Protein AF-A0A973RYS9-F1 (afdb_monomer)

Structure (mmCIF, N/CA/C/O backbone):
data_AF-A0A973RYS9-F1
#
_entry.id   AF-A0A973RYS9-F1
#
loop_
_atom_site.group_PDB
_atom_site.id
_atom_site.type_symbol
_atom_site.label_atom_id
_atom_site.label_alt_id
_atom_site.label_comp_id
_atom_site.label_asym_id
_atom_site.label_entity_id
_atom_site.label_seq_id
_atom_site.pdbx_PDB_ins_code
_atom_site.Cartn_x
_atom_site.Cartn_y
_atom_site.Cartn_z
_atom_site.occupancy
_atom_site.B_iso_or_equiv
_atom_site.auth_seq_id
_atom_site.auth_comp_id
_atom_site.auth_asym_id
_atom_site.auth_atom_id
_atom_sit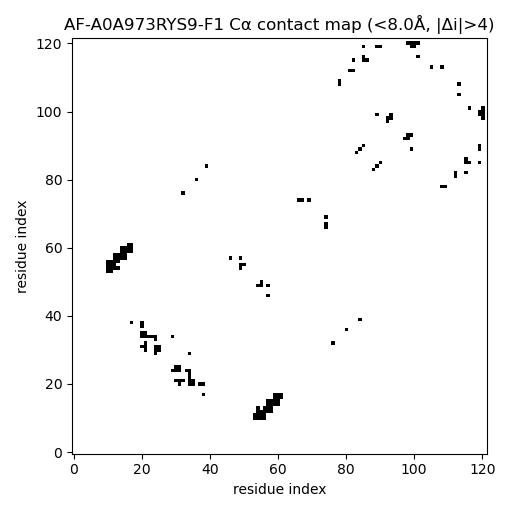e.pdbx_PDB_model_num
ATOM 1 N N . MET A 1 1 ? -30.588 -22.121 27.761 1.00 39.81 1 MET A N 1
ATOM 2 C CA . MET A 1 1 ? -29.181 -21.751 28.019 1.00 39.81 1 MET A CA 1
ATOM 3 C C . MET A 1 1 ? -28.751 -20.810 26.900 1.00 39.81 1 MET A C 1
ATOM 5 O O . MET A 1 1 ? -28.318 -21.261 25.851 1.00 39.81 1 MET A O 1
ATOM 9 N N . GLN A 1 2 ? -29.041 -19.515 27.054 1.00 42.78 2 GLN A N 1
ATOM 10 C CA . GLN A 1 2 ? -28.666 -18.488 26.079 1.00 42.78 2 GLN A CA 1
ATOM 11 C C . GLN A 1 2 ? -27.164 -18.243 26.230 1.00 42.78 2 GLN A C 1
ATOM 13 O O . GLN A 1 2 ? -26.706 -17.888 27.317 1.00 42.78 2 GLN A O 1
ATOM 18 N N . SER A 1 3 ? -26.387 -18.489 25.176 1.00 44.31 3 SER A N 1
ATOM 19 C CA . SER A 1 3 ? -24.978 -18.112 25.156 1.00 44.31 3 SER A CA 1
ATOM 20 C C . SER A 1 3 ? -24.901 -16.589 25.100 1.00 44.31 3 SER A C 1
ATOM 22 O O . SER A 1 3 ? -25.054 -15.987 24.037 1.00 44.31 3 SER A O 1
ATOM 24 N N . ASN A 1 4 ? -24.678 -15.970 26.257 1.00 44.69 4 ASN A N 1
ATOM 25 C CA . ASN A 1 4 ? -24.207 -14.598 26.357 1.00 44.69 4 ASN A CA 1
ATOM 26 C C . ASN A 1 4 ? -22.805 -14.531 25.739 1.00 44.69 4 ASN A C 1
ATOM 28 O O . ASN A 1 4 ? -21.800 -14.641 26.439 1.00 44.69 4 ASN A O 1
ATOM 32 N N . LEU A 1 5 ? -22.741 -14.370 24.416 1.00 53.84 5 LEU A N 1
ATOM 33 C CA . LEU A 1 5 ? -21.584 -13.787 23.749 1.00 53.84 5 LEU A CA 1
ATOM 34 C C . LEU A 1 5 ? -21.545 -12.331 24.196 1.00 53.84 5 LEU A C 1
ATOM 36 O O . LEU A 1 5 ? -22.173 -11.448 23.616 1.00 53.84 5 LEU A O 1
ATOM 40 N N . THR A 1 6 ? -20.879 -12.118 25.323 1.00 50.00 6 THR A N 1
ATOM 41 C CA . THR A 1 6 ? -20.486 -10.810 25.807 1.00 50.00 6 THR A CA 1
ATOM 42 C C . THR A 1 6 ? -19.925 -10.008 24.641 1.00 50.00 6 THR A C 1
ATOM 44 O O . THR A 1 6 ? -18.967 -10.411 23.988 1.00 50.00 6 THR A O 1
ATOM 47 N N . SER A 1 7 ? -20.577 -8.875 24.390 1.00 50.03 7 SER A N 1
ATOM 48 C CA . SER A 1 7 ? -20.127 -7.748 23.582 1.00 50.03 7 SER A CA 1
ATOM 49 C C . SER A 1 7 ? -18.633 -7.479 23.809 1.00 50.03 7 SER A C 1
ATOM 51 O O . SER A 1 7 ? -18.245 -6.663 24.649 1.00 50.03 7 SER A O 1
ATOM 53 N N . ARG A 1 8 ? -17.770 -8.138 23.039 1.00 55.12 8 ARG A N 1
ATOM 54 C CA . ARG A 1 8 ? -16.484 -7.560 22.699 1.00 55.12 8 ARG A CA 1
ATOM 55 C C . ARG A 1 8 ? -16.759 -6.591 21.568 1.00 55.12 8 ARG A C 1
ATOM 57 O O . ARG A 1 8 ? -17.287 -6.965 20.527 1.00 55.12 8 ARG A O 1
ATOM 64 N N . ASN A 1 9 ? -16.400 -5.339 21.798 1.00 61.72 9 ASN A N 1
ATOM 65 C CA . ASN A 1 9 ? -16.277 -4.292 20.794 1.00 61.72 9 ASN A CA 1
ATOM 66 C C . ASN A 1 9 ? -15.135 -4.641 19.807 1.00 61.72 9 ASN A C 1
ATOM 68 O O . ASN A 1 9 ? -14.169 -3.896 19.656 1.00 61.72 9 ASN A O 1
ATOM 72 N N . GLU A 1 10 ? -15.169 -5.841 19.227 1.00 68.31 10 GLU A N 1
ATOM 73 C CA . GLU A 1 10 ? -14.156 -6.367 18.324 1.00 68.31 10 GLU A CA 1
ATOM 74 C C . GLU A 1 10 ? -14.496 -5.884 16.923 1.00 68.31 10 GLU A C 1
ATOM 76 O O . GLU A 1 10 ? -15.357 -6.419 16.226 1.00 68.31 10 GLU A O 1
ATOM 81 N N . LYS A 1 11 ? -13.826 -4.803 16.526 1.00 86.56 11 LYS A N 1
ATOM 82 C CA . LYS A 1 11 ? -13.860 -4.346 15.143 1.00 86.56 11 LYS A CA 1
ATOM 83 C C . LYS A 1 11 ? -13.335 -5.458 14.232 1.00 86.56 11 LYS A C 1
ATOM 85 O O . LYS A 1 11 ? -12.343 -6.111 14.554 1.00 86.56 11 LYS A O 1
ATOM 90 N N . LEU A 1 12 ? -13.964 -5.630 13.074 1.00 94.94 12 LEU A N 1
ATOM 91 C CA . LEU A 1 12 ? -13.595 -6.667 12.115 1.00 94.94 12 LEU A CA 1
ATOM 92 C C . LEU A 1 12 ? -12.202 -6.413 11.524 1.00 94.94 12 LEU A C 1
ATOM 94 O O . LEU A 1 12 ? -11.806 -5.265 11.285 1.00 94.94 12 LEU A O 1
ATOM 98 N N . HIS A 1 13 ? -11.494 -7.502 11.222 1.00 95.38 13 HIS A N 1
ATOM 99 C CA . HIS A 1 13 ? -10.276 -7.494 10.415 1.00 95.38 13 HIS A CA 1
ATOM 100 C C . HIS A 1 13 ? -10.557 -8.169 9.074 1.00 95.38 13 HIS A C 1
ATOM 102 O O . HIS A 1 13 ? -10.920 -9.341 9.027 1.00 95.38 13 HIS A O 1
ATOM 108 N N . VAL A 1 14 ? -10.390 -7.425 7.982 1.00 96.38 14 VAL A N 1
ATOM 109 C CA . VAL A 1 14 ? -10.609 -7.913 6.616 1.00 96.38 14 VAL A CA 1
ATOM 110 C C . VAL A 1 14 ? -9.300 -7.909 5.829 1.00 96.38 14 VAL A C 1
ATOM 112 O O . VAL A 1 14 ? -8.596 -6.901 5.779 1.00 96.38 14 VAL A O 1
ATOM 115 N N . GLY A 1 15 ? -8.987 -9.033 5.183 1.00 95.56 15 GLY A N 1
ATOM 116 C CA . GLY A 1 15 ? -7.911 -9.147 4.199 1.00 95.56 15 GLY A CA 1
ATOM 117 C C . GLY A 1 15 ? -8.458 -9.116 2.771 1.00 95.56 15 GLY A C 1
ATOM 118 O O . GLY A 1 15 ? -9.420 -9.818 2.470 1.00 95.56 15 GLY A O 1
ATOM 119 N N . ILE A 1 16 ? -7.848 -8.330 1.882 1.00 93.56 16 ILE A N 1
ATOM 120 C CA . ILE A 1 16 ? -8.243 -8.211 0.472 1.00 93.56 16 ILE A CA 1
ATOM 121 C C . ILE A 1 16 ? -7.052 -8.516 -0.431 1.00 93.56 16 ILE A C 1
ATOM 123 O O . ILE A 1 16 ? -5.999 -7.884 -0.337 1.00 93.56 16 ILE A O 1
ATOM 127 N N . ILE A 1 17 ? -7.254 -9.436 -1.372 1.0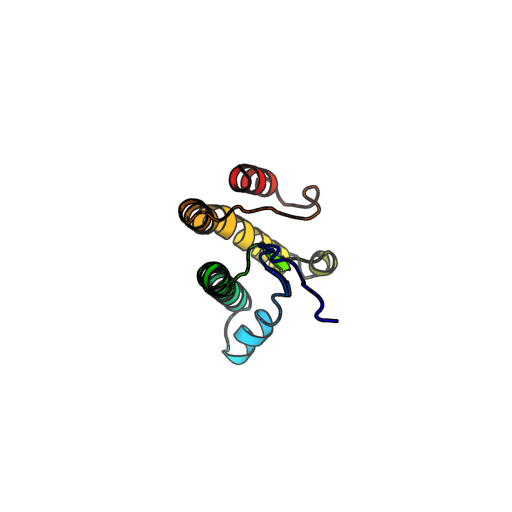0 90.88 17 ILE A N 1
ATOM 128 C CA . ILE A 1 17 ? -6.340 -9.655 -2.493 1.00 90.88 17 ILE A CA 1
ATOM 129 C C . ILE A 1 17 ? -6.771 -8.752 -3.647 1.00 90.88 17 ILE A C 1
ATOM 131 O O . ILE A 1 17 ? -7.846 -8.926 -4.218 1.00 90.88 17 ILE A O 1
ATOM 135 N N . MET A 1 18 ? -5.930 -7.779 -3.991 1.00 87.19 18 MET A N 1
ATOM 136 C CA . MET A 1 18 ? -6.244 -6.758 -4.996 1.00 87.19 18 MET A CA 1
ATOM 137 C C . MET A 1 18 ? -5.914 -7.241 -6.414 1.00 87.19 18 MET A C 1
ATOM 139 O O . MET A 1 18 ? -5.029 -6.709 -7.087 1.00 87.19 18 MET A O 1
ATOM 143 N N . ASP A 1 19 ? -6.602 -8.288 -6.862 1.00 87.94 19 ASP A N 1
ATOM 144 C CA . ASP A 1 19 ? -6.408 -8.857 -8.196 1.00 87.94 19 ASP A CA 1
ATOM 145 C C . ASP A 1 19 ? -7.322 -8.205 -9.251 1.00 87.94 19 ASP A C 1
ATOM 147 O O . ASP A 1 19 ? -8.354 -7.605 -8.962 1.00 87.94 19 ASP A O 1
ATOM 151 N N . GLY A 1 20 ? -6.948 -8.343 -10.521 1.00 90.00 20 GLY A N 1
ATOM 152 C CA . GLY A 1 20 ? -7.784 -7.977 -11.658 1.00 90.00 20 GLY A CA 1
ATOM 153 C C . GLY A 1 20 ? -7.462 -6.631 -12.296 1.00 90.00 20 GLY A C 1
ATOM 154 O O . GLY A 1 20 ? -7.963 -6.384 -13.389 1.00 90.00 20 GLY A O 1
ATOM 155 N N . ASN A 1 21 ? -6.575 -5.817 -11.717 1.00 90.19 21 ASN A N 1
ATOM 156 C CA . ASN A 1 21 ? -6.175 -4.506 -12.257 1.00 90.19 21 ASN A CA 1
ATOM 157 C C . ASN A 1 21 ? -5.715 -4.583 -13.726 1.00 90.19 21 ASN A C 1
ATOM 159 O O . ASN A 1 21 ? -6.218 -3.863 -14.589 1.00 90.19 21 ASN A O 1
ATOM 163 N N . GLY A 1 22 ? -4.830 -5.534 -14.048 1.00 88.88 22 GLY A N 1
ATOM 164 C CA . GLY A 1 22 ? -4.374 -5.752 -15.425 1.00 88.88 22 GLY A CA 1
ATOM 165 C C . GLY A 1 22 ? -5.506 -6.177 -16.370 1.00 88.88 22 GLY A C 1
ATOM 166 O O . GLY A 1 22 ? -5.650 -5.607 -17.446 1.00 88.88 22 GLY A O 1
ATOM 167 N N . ARG A 1 23 ? -6.362 -7.125 -15.951 1.00 93.25 23 ARG A N 1
ATOM 168 C CA . ARG A 1 23 ? -7.519 -7.587 -16.750 1.00 93.25 23 ARG A CA 1
ATOM 169 C C . ARG A 1 23 ? -8.565 -6.485 -16.938 1.00 93.25 23 ARG A C 1
ATOM 171 O O . ARG A 1 23 ? -9.232 -6.427 -17.969 1.00 93.25 23 ARG A O 1
ATOM 178 N N . TRP A 1 24 ? -8.746 -5.623 -15.940 1.00 95.31 24 TRP A N 1
ATOM 179 C CA . TRP A 1 24 ? -9.631 -4.465 -16.006 1.00 95.31 24 TRP A CA 1
ATOM 180 C C . TRP A 1 24 ? -9.162 -3.464 -17.065 1.00 95.31 24 TRP A C 1
ATOM 182 O O . TRP A 1 24 ? -9.996 -3.012 -17.852 1.00 95.31 24 TRP A O 1
ATOM 192 N N . ALA A 1 25 ? -7.854 -3.195 -17.127 1.00 94.56 25 ALA A N 1
ATOM 193 C CA . ALA A 1 25 ? -7.259 -2.306 -18.119 1.00 94.56 25 ALA A CA 1
ATOM 194 C C . ALA A 1 25 ? -7.324 -2.893 -19.535 1.00 94.56 25 ALA A C 1
ATOM 196 O O . ALA A 1 25 ? -7.811 -2.229 -20.448 1.00 94.56 25 ALA A O 1
ATOM 197 N N . THR A 1 26 ? -6.933 -4.162 -19.712 1.00 93.69 26 THR A N 1
ATOM 198 C CA . THR A 1 26 ? -6.948 -4.831 -21.025 1.00 93.69 26 THR A CA 1
ATOM 199 C C . THR A 1 26 ? -8.343 -4.846 -21.650 1.00 93.69 26 THR A C 1
ATOM 201 O O . THR A 1 26 ? -8.482 -4.529 -22.825 1.00 93.69 26 THR A O 1
ATOM 204 N N . ARG A 1 27 ? -9.396 -5.120 -20.864 1.00 96.69 27 ARG A N 1
ATOM 205 C CA . ARG A 1 27 ? -10.793 -5.090 -21.346 1.00 96.69 27 ARG A CA 1
ATOM 206 C C . ARG A 1 27 ? -11.268 -3.710 -21.813 1.00 96.69 27 ARG A C 1
ATOM 208 O O . ARG A 1 27 ? -12.323 -3.617 -22.424 1.00 96.69 27 ARG A O 1
ATOM 215 N N . ARG A 1 28 ? -10.521 -2.651 -21.500 1.00 97.06 28 ARG A N 1
ATOM 216 C CA . ARG A 1 28 ? -10.811 -1.258 -21.869 1.00 97.06 28 ARG A CA 1
ATOM 217 C C . ARG A 1 28 ? -9.816 -0.698 -22.889 1.00 97.06 28 ARG A C 1
ATOM 219 O O . ARG A 1 28 ? -9.842 0.497 -23.145 1.00 97.06 28 ARG A O 1
ATOM 226 N N . GLY A 1 29 ? -8.912 -1.525 -23.423 1.00 95.88 29 GLY A N 1
ATOM 227 C CA . GLY A 1 29 ? -7.838 -1.061 -24.306 1.00 95.88 29 GLY A CA 1
ATOM 228 C C . GLY A 1 29 ? -6.822 -0.140 -23.615 1.00 95.88 29 GLY A C 1
ATOM 229 O O . GLY A 1 29 ? -6.129 0.617 -24.285 1.00 95.88 29 GLY A O 1
ATOM 230 N N . LEU A 1 30 ? -6.739 -0.176 -22.280 1.00 94.31 30 LEU A N 1
ATOM 231 C CA . LEU A 1 30 ? -5.851 0.676 -21.487 1.00 94.31 30 LEU A CA 1
ATOM 232 C C . LEU A 1 30 ? -4.548 -0.044 -21.122 1.00 94.31 30 LEU A C 1
ATOM 234 O O . LEU A 1 30 ? -4.484 -1.274 -21.043 1.00 94.31 30 LEU A O 1
ATOM 238 N N . SER A 1 31 ? -3.509 0.738 -20.818 1.00 88.56 31 SER A N 1
ATOM 239 C CA . SER A 1 31 ? -2.250 0.207 -20.289 1.00 88.56 31 SER A CA 1
ATOM 240 C C . SER A 1 31 ? -2.443 -0.413 -18.898 1.00 88.56 31 SER A C 1
ATOM 242 O O . SER A 1 31 ? -3.285 0.021 -18.110 1.00 88.56 31 SER A O 1
ATOM 244 N N . ARG A 1 32 ? -1.621 -1.411 -18.542 1.00 85.31 32 ARG A N 1
ATOM 245 C CA . ARG A 1 32 ? -1.681 -2.042 -17.206 1.00 85.31 32 ARG A CA 1
ATOM 246 C C . ARG A 1 32 ? -1.474 -1.033 -16.073 1.00 85.31 32 ARG A C 1
ATOM 248 O O . ARG A 1 32 ? -2.095 -1.182 -15.027 1.00 85.31 32 ARG A O 1
ATOM 255 N N . VAL A 1 33 ? -0.670 0.011 -16.302 1.00 82.38 33 VAL A N 1
ATOM 256 C CA . VAL A 1 33 ? -0.439 1.114 -15.350 1.00 82.38 33 VAL A CA 1
ATOM 257 C C . VAL A 1 33 ? -1.751 1.812 -14.982 1.00 82.38 33 VAL A C 1
ATOM 259 O O . VAL A 1 33 ? -2.044 1.939 -13.798 1.00 82.38 33 VAL A O 1
ATOM 262 N N . ARG A 1 34 ? -2.600 2.142 -15.968 1.00 88.00 34 ARG A N 1
ATOM 263 C CA . ARG A 1 34 ? -3.947 2.700 -15.726 1.00 88.00 34 ARG A CA 1
ATOM 264 C C . ARG A 1 34 ? -4.825 1.762 -14.896 1.00 88.00 34 ARG A C 1
ATOM 266 O O . ARG A 1 34 ? -5.639 2.209 -14.097 1.00 88.00 34 ARG A O 1
ATOM 273 N N . GLY A 1 35 ? -4.652 0.452 -15.063 1.00 90.62 35 GLY A N 1
ATOM 274 C CA . GLY A 1 35 ? -5.317 -0.542 -14.222 1.00 90.62 35 GLY A CA 1
ATOM 275 C C . GLY A 1 35 ? -4.863 -0.493 -12.766 1.00 90.62 35 GLY A C 1
ATOM 276 O O . GLY A 1 35 ? -5.685 -0.628 -11.866 1.00 90.62 35 GLY A O 1
ATOM 277 N N . HIS A 1 36 ? -3.569 -0.290 -12.517 1.00 84.19 36 HIS A N 1
ATOM 278 C CA . HIS A 1 36 ? -3.047 -0.171 -11.157 1.00 84.19 36 HIS A CA 1
ATOM 279 C C . HIS A 1 36 ? -3.502 1.115 -10.460 1.00 84.19 36 HIS A C 1
ATOM 281 O O . HIS A 1 36 ? -3.851 1.0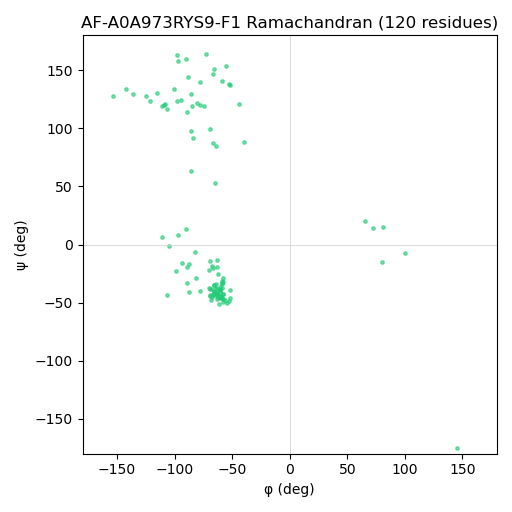65 -9.286 1.00 84.19 36 HIS A O 1
ATOM 287 N N . GLU A 1 37 ? -3.577 2.233 -11.177 1.00 85.31 37 GLU A N 1
ATOM 288 C CA . GLU A 1 37 ? -4.135 3.485 -10.647 1.00 85.31 37 GLU A CA 1
ATOM 289 C C . GLU A 1 37 ? -5.632 3.370 -10.343 1.00 85.31 37 GLU A C 1
ATOM 291 O O . GLU A 1 37 ? -6.075 3.801 -9.285 1.00 85.31 37 GLU A O 1
ATOM 296 N N . ALA A 1 38 ? -6.414 2.702 -11.202 1.00 90.00 38 ALA A N 1
ATOM 297 C CA . ALA A 1 38 ? -7.805 2.374 -10.878 1.00 90.00 38 ALA A CA 1
ATOM 298 C C . ALA A 1 38 ? -7.908 1.510 -9.605 1.00 90.00 38 ALA A C 1
ATOM 300 O O . ALA A 1 38 ? -8.866 1.629 -8.839 1.00 90.00 38 ALA A O 1
ATOM 301 N N . GLY A 1 39 ? -6.901 0.666 -9.357 1.00 88.81 39 GLY A N 1
ATOM 302 C CA . GLY A 1 39 ? -6.730 -0.056 -8.099 1.00 88.81 39 GLY A CA 1
ATOM 303 C C . GLY A 1 39 ? -6.510 0.875 -6.903 1.00 88.81 39 GLY A C 1
ATOM 304 O O . GLY A 1 39 ? -7.139 0.671 -5.870 1.00 88.81 39 GLY A O 1
ATOM 305 N N . VAL A 1 40 ? -5.692 1.923 -7.041 1.00 85.06 40 VAL A N 1
ATOM 306 C CA . VAL A 1 40 ? -5.478 2.939 -5.990 1.00 85.06 40 VAL A CA 1
ATOM 307 C C . VAL A 1 40 ? -6.788 3.645 -5.626 1.00 85.06 40 VAL A C 1
ATOM 309 O O . VAL A 1 40 ? -7.136 3.726 -4.448 1.00 85.06 40 VAL A O 1
ATOM 312 N N . GLU A 1 41 ? -7.582 4.047 -6.619 1.00 87.56 41 GLU A N 1
ATOM 313 C CA . GLU A 1 41 ? -8.903 4.649 -6.382 1.00 87.56 41 GLU A CA 1
ATOM 314 C C . GLU A 1 41 ? -9.890 3.678 -5.714 1.00 87.56 41 GLU A C 1
ATOM 316 O O . GLU A 1 41 ? -10.742 4.062 -4.908 1.00 87.56 41 GLU A O 1
ATOM 321 N N . ALA A 1 42 ? -9.796 2.382 -6.024 1.00 90.56 42 ALA A N 1
ATOM 322 C CA . ALA A 1 42 ? -10.586 1.364 -5.339 1.00 90.56 42 ALA A CA 1
ATOM 323 C C . ALA A 1 42 ? -10.185 1.229 -3.863 1.00 90.56 42 ALA A C 1
ATOM 325 O O . ALA A 1 42 ? -11.068 1.165 -3.008 1.00 90.56 42 ALA A O 1
ATOM 326 N N . ILE A 1 43 ? -8.884 1.246 -3.557 1.00 88.25 43 ILE A N 1
ATOM 327 C CA . ILE A 1 43 ? -8.372 1.218 -2.180 1.00 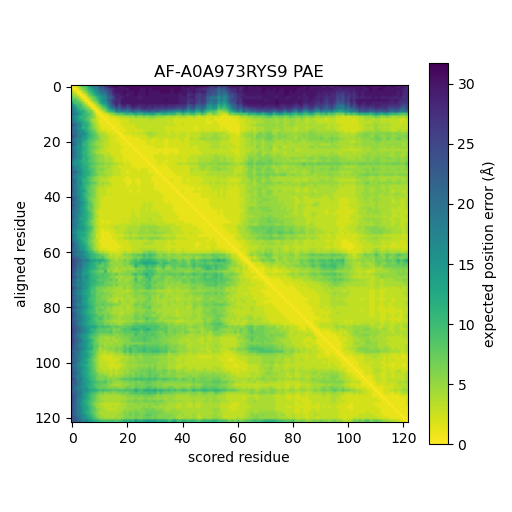88.25 43 ILE A CA 1
ATOM 328 C C . ILE A 1 43 ? -8.927 2.391 -1.383 1.00 88.25 43 ILE A C 1
ATOM 330 O O . ILE A 1 43 ? -9.462 2.181 -0.296 1.00 88.25 43 ILE A O 1
ATOM 334 N N . ARG A 1 44 ? -8.846 3.608 -1.932 1.00 87.06 44 ARG A N 1
ATOM 335 C CA . ARG A 1 44 ? -9.333 4.819 -1.266 1.00 87.06 44 ARG A CA 1
ATOM 336 C C . ARG A 1 44 ? -10.795 4.682 -0.840 1.00 87.06 44 ARG A C 1
ATOM 338 O O . ARG A 1 44 ? -11.108 4.846 0.336 1.00 87.06 44 ARG A O 1
ATOM 345 N N . ARG A 1 45 ? -11.665 4.262 -1.763 1.00 91.06 45 ARG A N 1
ATOM 346 C CA . ARG A 1 45 ? -13.093 4.036 -1.477 1.00 91.06 45 ARG A CA 1
ATOM 347 C C . ARG A 1 45 ? -13.325 2.971 -0.404 1.00 91.06 45 ARG A C 1
ATOM 349 O O . ARG A 1 45 ? -14.218 3.128 0.424 1.00 91.06 45 ARG A O 1
ATOM 356 N N . ILE A 1 46 ? -12.544 1.888 -0.410 1.00 92.06 46 ILE A N 1
ATOM 357 C CA . ILE A 1 46 ? -12.667 0.820 0.594 1.00 92.06 46 ILE A CA 1
ATOM 358 C C . ILE A 1 46 ? -12.244 1.332 1.974 1.00 92.06 46 ILE A C 1
ATOM 360 O O . ILE A 1 46 ? -12.954 1.093 2.948 1.00 92.06 46 ILE A O 1
ATOM 364 N N . VAL A 1 47 ? -11.122 2.051 2.065 1.00 90.00 47 VAL A N 1
ATOM 365 C CA . VAL A 1 47 ? -10.619 2.610 3.329 1.00 90.00 47 VAL A CA 1
ATOM 366 C C . VAL A 1 47 ? -11.606 3.625 3.912 1.00 90.00 47 VAL A C 1
ATOM 368 O O . VAL A 1 47 ? -11.893 3.571 5.104 1.00 90.00 47 VAL A O 1
ATOM 371 N N . GLU A 1 48 ? -12.189 4.491 3.080 1.00 90.06 48 GLU A N 1
ATOM 372 C CA . GLU A 1 48 ? -13.211 5.459 3.504 1.00 90.06 48 G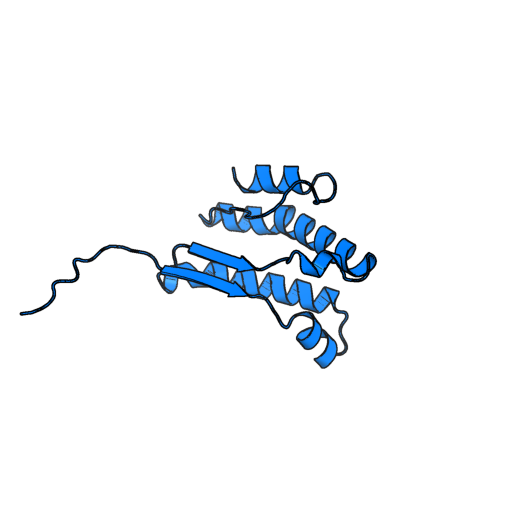LU A CA 1
ATOM 373 C C . GLU A 1 48 ? -14.516 4.781 3.972 1.00 90.06 48 GLU A C 1
ATOM 375 O O . GLU A 1 48 ? -15.175 5.256 4.900 1.00 90.06 48 GLU A O 1
ATOM 380 N N . ALA A 1 49 ? -14.903 3.657 3.358 1.00 92.75 49 ALA A N 1
ATOM 381 C CA . ALA A 1 49 ? -16.123 2.929 3.709 1.00 92.75 49 ALA A CA 1
ATOM 382 C C . ALA A 1 49 ? -15.965 2.004 4.930 1.00 92.75 49 ALA A C 1
ATOM 384 O O . ALA A 1 49 ? -16.943 1.767 5.643 1.00 92.75 49 ALA A O 1
ATOM 385 N N . ALA A 1 50 ? -14.758 1.487 5.180 1.00 93.06 50 ALA A N 1
ATOM 386 C CA . ALA A 1 50 ? -14.476 0.454 6.178 1.00 93.06 50 ALA A CA 1
ATOM 387 C C . ALA A 1 50 ? -15.011 0.763 7.597 1.00 93.06 50 ALA A C 1
ATOM 389 O O . ALA A 1 50 ? -15.684 -0.107 8.163 1.00 93.06 50 ALA A O 1
ATOM 390 N N . PRO A 1 51 ? -14.840 1.976 8.165 1.00 90.56 51 PRO A N 1
ATOM 391 C CA . PRO A 1 51 ? -15.329 2.276 9.513 1.00 90.56 51 PRO A CA 1
ATOM 392 C C . PRO A 1 51 ? -16.847 2.128 9.654 1.00 90.56 51 PRO A C 1
ATOM 394 O O . PRO A 1 51 ? -17.326 1.612 10.662 1.00 90.56 51 PRO A O 1
ATOM 397 N N . LYS A 1 52 ? -17.610 2.522 8.621 1.00 91.50 52 LYS A N 1
ATOM 398 C CA . LYS A 1 52 ? -19.081 2.413 8.603 1.00 91.50 52 LYS A CA 1
ATOM 399 C C . LYS A 1 52 ? -19.564 0.961 8.573 1.00 91.50 52 LYS A C 1
ATOM 401 O O . LYS A 1 52 ? -20.713 0.704 8.902 1.00 91.50 52 LYS A O 1
ATOM 406 N N . GLN A 1 53 ? -18.691 0.030 8.189 1.00 93.31 53 GLN A N 1
ATOM 407 C CA . GLN A 1 53 ? -18.957 -1.410 8.152 1.00 93.31 53 GLN A CA 1
ATOM 408 C C . GLN A 1 53 ? -18.443 -2.137 9.408 1.00 93.31 53 GLN A C 1
ATOM 410 O O . GLN A 1 53 ? -18.408 -3.364 9.437 1.00 93.31 53 GLN A O 1
ATOM 415 N N . GLY A 1 54 ? -17.989 -1.406 10.434 1.00 92.88 54 GLY A N 1
ATOM 416 C CA . GLY A 1 54 ? -17.415 -2.003 11.644 1.00 92.88 54 GLY A CA 1
ATOM 417 C C . GLY A 1 54 ? -16.023 -2.614 11.440 1.00 92.88 54 GLY A C 1
ATOM 418 O O . GLY A 1 54 ? -15.548 -3.356 12.300 1.00 92.88 54 GLY A O 1
ATOM 419 N N . ILE A 1 55 ? -15.351 -2.310 10.324 1.00 94.50 55 ILE A N 1
ATOM 420 C CA . ILE A 1 55 ? -14.000 -2.797 10.029 1.00 94.50 55 ILE A CA 1
ATOM 421 C C . ILE A 1 55 ? -12.988 -1.870 10.702 1.00 94.50 55 ILE A C 1
ATOM 423 O O . ILE A 1 55 ? -12.930 -0.673 10.423 1.00 94.50 55 ILE A O 1
ATOM 427 N N . GLY A 1 56 ? -12.185 -2.432 11.604 1.00 93.62 56 GLY A N 1
ATOM 428 C CA . GLY A 1 56 ? -11.129 -1.716 12.323 1.00 93.62 56 GLY A CA 1
ATOM 429 C C . GLY A 1 56 ? -9.746 -1.924 11.728 1.00 93.62 56 GLY A C 1
ATOM 430 O O . GLY A 1 56 ? -8.880 -1.073 11.912 1.00 93.62 56 GLY A O 1
ATOM 431 N N . THR A 1 57 ? -9.559 -3.024 10.997 1.00 95.06 57 THR A N 1
ATOM 432 C CA . THR A 1 57 ? -8.290 -3.366 10.356 1.00 95.06 57 THR A CA 1
ATOM 433 C C . THR A 1 57 ? -8.542 -3.850 8.936 1.00 95.06 57 THR A C 1
ATOM 435 O O . THR A 1 57 ? -9.339 -4.761 8.707 1.00 95.06 57 THR A O 1
ATOM 438 N N . LEU A 1 58 ? -7.820 -3.269 7.981 1.00 94.44 58 LEU A N 1
ATOM 439 C CA . LEU A 1 58 ? -7.836 -3.673 6.582 1.00 94.44 58 LEU A CA 1
ATOM 440 C C . LEU A 1 58 ? -6.421 -4.070 6.158 1.00 94.44 58 LEU A C 1
ATOM 442 O O . LEU A 1 58 ? -5.492 -3.273 6.266 1.00 94.44 58 LEU A O 1
ATOM 446 N N . THR A 1 59 ? -6.249 -5.290 5.657 1.00 94.62 59 THR A N 1
ATOM 447 C CA . THR A 1 59 ? -4.982 -5.753 5.080 1.00 94.62 59 THR A CA 1
ATOM 448 C C . THR A 1 59 ? -5.134 -5.890 3.577 1.00 94.62 59 THR A C 1
ATOM 450 O O . THR A 1 59 ? -5.952 -6.667 3.095 1.00 94.62 59 THR A O 1
ATOM 453 N N . LEU A 1 60 ? -4.329 -5.145 2.828 1.00 90.50 60 LEU A N 1
ATOM 454 C CA . LEU A 1 60 ? -4.376 -5.114 1.372 1.00 90.50 60 LEU A CA 1
ATOM 455 C C . LEU A 1 60 ? -3.152 -5.819 0.797 1.00 90.50 60 LEU A C 1
ATOM 457 O O . LEU A 1 60 ? -2.016 -5.415 1.046 1.00 90.50 60 LEU A O 1
ATOM 461 N N . TYR A 1 61 ? -3.372 -6.865 0.0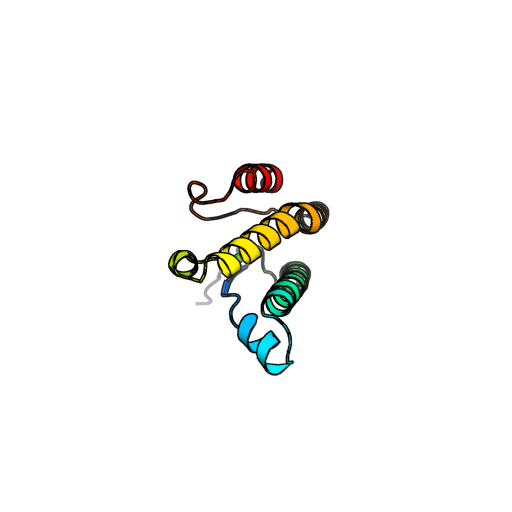05 1.00 87.88 61 TYR A N 1
ATOM 462 C CA . TYR A 1 61 ? -2.283 -7.602 -0.622 1.00 87.88 61 TYR A CA 1
ATOM 463 C C . TYR A 1 61 ? -1.849 -6.915 -1.918 1.00 87.88 61 TYR A C 1
ATOM 465 O O . TYR A 1 61 ? -2.427 -7.134 -2.983 1.00 87.88 61 TYR A O 1
ATOM 473 N N . ALA A 1 62 ? -0.857 -6.030 -1.797 1.00 79.44 62 ALA A N 1
ATOM 474 C CA . ALA A 1 62 ? -0.408 -5.159 -2.883 1.00 79.44 62 ALA A CA 1
ATOM 475 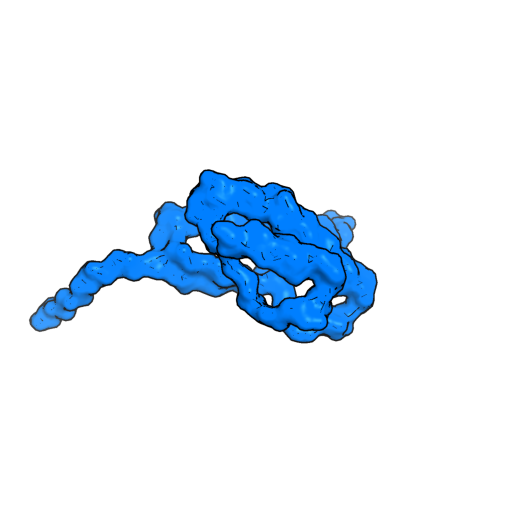C C . ALA A 1 62 ? 0.701 -5.761 -3.761 1.00 79.44 62 ALA A C 1
ATOM 477 O O . ALA A 1 62 ? 0.754 -5.475 -4.956 1.00 79.44 62 ALA A O 1
ATOM 478 N N . PHE A 1 63 ? 1.589 -6.580 -3.189 1.00 81.94 63 PHE A N 1
ATOM 479 C CA . PHE A 1 63 ? 2.731 -7.146 -3.909 1.00 81.94 63 PHE A CA 1
ATOM 480 C C . PHE A 1 63 ? 3.169 -8.478 -3.287 1.00 81.94 63 PHE A C 1
ATOM 482 O O . PHE A 1 63 ? 3.419 -8.556 -2.084 1.00 81.94 63 PHE A O 1
ATOM 489 N N . SER A 1 64 ? 3.278 -9.528 -4.104 1.00 80.06 64 SER A N 1
ATOM 490 C CA . SER A 1 64 ? 3.719 -10.861 -3.676 1.00 80.06 64 SER A CA 1
ATOM 491 C C . SER A 1 64 ? 5.199 -11.119 -3.959 1.00 80.06 64 SER A C 1
ATOM 493 O O . SER A 1 64 ? 5.818 -10.475 -4.806 1.00 80.06 64 SER A O 1
ATOM 495 N N . THR A 1 65 ? 5.772 -12.137 -3.313 1.00 79.81 65 THR A N 1
ATOM 496 C CA . THR A 1 65 ? 7.112 -12.644 -3.649 1.00 79.81 65 THR A CA 1
ATOM 497 C C . THR A 1 65 ? 7.209 -13.118 -5.101 1.00 79.81 65 THR A C 1
ATOM 499 O O . THR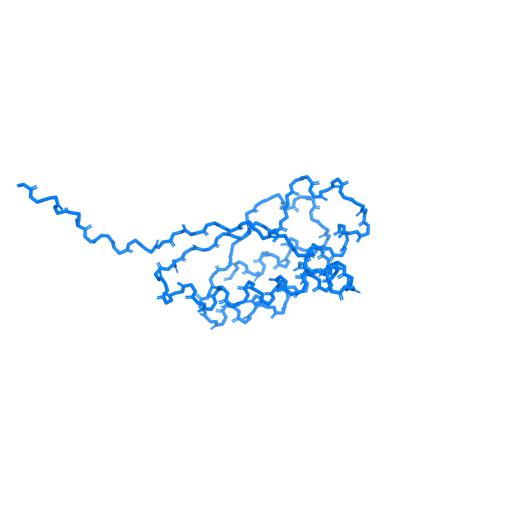 A 1 65 ? 8.238 -12.914 -5.738 1.00 79.81 65 THR A O 1
ATOM 502 N N . ASP A 1 66 ? 6.137 -13.679 -5.662 1.00 79.50 66 ASP A N 1
ATOM 503 C CA . ASP A 1 66 ? 6.086 -14.075 -7.073 1.00 79.50 66 ASP A CA 1
ATOM 504 C C . ASP A 1 66 ? 6.063 -12.889 -8.037 1.00 79.50 66 ASP A C 1
ATOM 506 O O . ASP A 1 66 ? 6.443 -13.031 -9.197 1.00 79.50 66 ASP A O 1
ATOM 510 N N . ASN A 1 67 ? 5.654 -11.695 -7.594 1.00 81.31 67 ASN A N 1
ATOM 511 C CA . ASN A 1 67 ? 5.661 -10.519 -8.465 1.00 81.31 67 ASN A CA 1
ATOM 512 C C . ASN A 1 67 ? 7.080 -10.093 -8.861 1.00 81.31 67 ASN A C 1
ATOM 514 O O . ASN A 1 67 ? 7.241 -9.493 -9.919 1.00 81.31 67 ASN A O 1
ATOM 518 N N . TRP A 1 68 ? 8.108 -10.501 -8.110 1.00 84.00 68 TRP A N 1
ATOM 519 C CA . TRP A 1 68 ? 9.509 -10.336 -8.513 1.00 84.00 68 TRP A CA 1
ATOM 520 C C . TRP A 1 68 ? 9.884 -11.114 -9.781 1.00 84.00 68 TRP A C 1
ATOM 522 O O . TRP A 1 68 ? 10.871 -10.776 -10.424 1.00 84.00 68 TRP A O 1
ATOM 532 N N . ARG A 1 69 ? 9.104 -12.136 -10.161 1.00 86.56 69 ARG A N 1
ATOM 533 C CA . ARG A 1 69 ? 9.321 -12.918 -11.390 1.00 86.56 69 ARG A CA 1
ATOM 534 C C . ARG A 1 69 ? 8.747 -12.239 -12.641 1.00 86.56 69 ARG A C 1
ATOM 536 O O . ARG A 1 69 ? 8.938 -12.743 -13.743 1.00 86.56 69 ARG A O 1
ATOM 543 N N . ARG A 1 70 ? 8.023 -11.121 -12.491 1.00 85.12 70 ARG A N 1
ATOM 544 C CA . ARG A 1 70 ? 7.472 -10.348 -13.616 1.00 85.12 70 ARG A CA 1
ATOM 545 C C . ARG A 1 70 ? 8.578 -9.586 -14.361 1.00 85.12 70 ARG A C 1
ATOM 547 O O . ARG A 1 70 ? 9.666 -9.397 -13.815 1.00 85.12 70 ARG A O 1
ATOM 554 N N . PRO A 1 71 ? 8.317 -9.101 -15.591 1.00 87.19 71 PRO A N 1
ATOM 555 C CA . PRO A 1 71 ? 9.275 -8.274 -16.318 1.00 87.19 71 PRO A CA 1
ATOM 556 C C . PRO A 1 71 ? 9.755 -7.076 -15.487 1.00 87.19 71 PRO A C 1
ATOM 558 O O . PRO A 1 71 ? 8.951 -6.403 -14.839 1.00 87.19 71 PRO A O 1
ATOM 561 N N . LYS A 1 72 ? 11.060 -6.772 -15.545 1.00 87.50 72 LYS A N 1
ATOM 562 C CA . LYS A 1 72 ? 11.691 -5.703 -14.742 1.00 87.50 72 LYS A CA 1
ATOM 563 C C . LYS A 1 72 ? 10.978 -4.354 -14.869 1.00 87.50 72 LYS A C 1
ATOM 565 O O . LYS A 1 72 ? 10.824 -3.657 -13.873 1.00 87.50 72 LYS A O 1
ATOM 570 N N . ALA A 1 73 ? 10.512 -4.010 -16.070 1.00 84.50 73 ALA A N 1
ATOM 571 C CA . ALA A 1 73 ? 9.770 -2.776 -16.318 1.00 84.50 73 ALA A CA 1
ATOM 572 C C . ALA A 1 73 ? 8.432 -2.722 -15.556 1.00 84.50 73 ALA A C 1
ATOM 574 O O . ALA A 1 73 ? 8.071 -1.675 -15.025 1.00 84.50 73 ALA A O 1
ATOM 575 N N . GLU A 1 74 ? 7.717 -3.848 -15.446 1.00 80.75 74 GLU A N 1
ATOM 576 C CA . GLU A 1 74 ? 6.470 -3.922 -14.674 1.00 80.75 74 GLU A CA 1
ATOM 577 C C . GLU A 1 74 ? 6.752 -3.797 -13.175 1.00 80.75 74 GLU A C 1
ATOM 579 O O . GLU A 1 74 ? 6.077 -3.038 -12.484 1.00 80.75 74 GLU A O 1
ATOM 584 N N . VAL A 1 75 ? 7.790 -4.476 -12.675 1.00 86.12 75 VAL A N 1
ATOM 585 C CA . VAL A 1 75 ? 8.211 -4.344 -11.272 1.00 86.12 75 VAL A CA 1
ATOM 586 C C . VAL A 1 75 ? 8.606 -2.899 -10.958 1.00 86.12 75 VAL A C 1
ATOM 588 O O . VAL A 1 75 ? 8.148 -2.350 -9.961 1.00 86.12 75 VAL A O 1
ATOM 591 N N . ALA A 1 76 ? 9.390 -2.251 -11.822 1.00 86.38 76 ALA A N 1
ATOM 592 C CA . ALA A 1 76 ? 9.777 -0.853 -11.650 1.00 86.38 76 ALA A CA 1
ATOM 593 C C . ALA A 1 76 ? 8.556 0.081 -11.614 1.00 86.38 76 ALA A C 1
ATOM 595 O O . ALA A 1 76 ? 8.464 0.929 -10.729 1.00 86.38 76 ALA A O 1
ATOM 596 N N . ALA A 1 77 ? 7.583 -0.115 -12.510 1.00 82.88 77 ALA A N 1
ATOM 597 C CA . ALA A 1 77 ? 6.343 0.658 -12.512 1.00 82.88 77 ALA A CA 1
ATOM 598 C C . ALA A 1 77 ? 5.543 0.486 -11.206 1.00 82.88 77 ALA A C 1
ATOM 600 O O . ALA A 1 77 ? 5.046 1.470 -10.658 1.00 82.88 77 ALA A O 1
ATOM 601 N N . LEU A 1 78 ? 5.468 -0.737 -10.668 1.00 83.69 78 LEU A N 1
ATOM 602 C CA . LEU A 1 78 ? 4.823 -1.009 -9.379 1.00 83.69 78 LEU A CA 1
ATOM 603 C C . LEU A 1 78 ? 5.532 -0.301 -8.218 1.00 83.69 78 LEU A C 1
ATOM 605 O O . LEU A 1 78 ? 4.869 0.267 -7.354 1.00 83.69 78 LEU A O 1
ATOM 609 N N . MET A 1 79 ? 6.866 -0.288 -8.211 1.00 88.50 79 MET A N 1
ATOM 610 C CA . MET A 1 79 ? 7.650 0.402 -7.179 1.00 88.50 79 MET A CA 1
ATOM 611 C C . MET A 1 79 ? 7.498 1.926 -7.261 1.00 88.50 79 MET A C 1
ATOM 613 O O . MET A 1 79 ? 7.380 2.589 -6.230 1.00 88.50 79 MET A O 1
ATOM 617 N N . THR A 1 80 ? 7.442 2.487 -8.472 1.00 86.62 80 THR A N 1
ATOM 618 C CA . THR A 1 80 ? 7.143 3.911 -8.686 1.00 86.62 80 THR A CA 1
ATOM 619 C C . THR A 1 80 ? 5.753 4.264 -8.168 1.00 86.62 80 THR A C 1
ATOM 621 O O . THR A 1 80 ? 5.602 5.252 -7.451 1.00 86.62 80 THR A O 1
ATOM 624 N N . LEU A 1 81 ? 4.748 3.435 -8.463 1.00 82.88 81 LEU A N 1
ATOM 625 C CA . LEU A 1 81 ? 3.388 3.642 -7.972 1.00 82.88 81 LEU A CA 1
ATOM 626 C C . LEU A 1 81 ? 3.309 3.547 -6.443 1.00 82.88 81 LEU A C 1
ATOM 628 O O . LEU A 1 81 ? 2.669 4.384 -5.815 1.00 82.88 81 LEU A O 1
ATOM 632 N N . LEU A 1 82 ? 3.996 2.574 -5.836 1.00 85.56 82 LEU A N 1
ATOM 633 C CA . LEU A 1 82 ? 4.079 2.451 -4.380 1.00 85.56 82 LEU A CA 1
ATOM 634 C C . LEU A 1 82 ? 4.682 3.713 -3.754 1.00 85.56 82 LEU A C 1
ATOM 636 O O . LEU A 1 82 ? 4.135 4.244 -2.790 1.00 85.56 82 LEU A O 1
ATOM 640 N N . ARG A 1 83 ? 5.780 4.227 -4.319 1.00 86.50 83 ARG A N 1
ATOM 641 C CA . ARG A 1 83 ? 6.405 5.469 -3.847 1.00 86.50 83 ARG A CA 1
ATOM 642 C C . ARG A 1 83 ? 5.448 6.656 -3.954 1.00 86.50 83 ARG A C 1
ATOM 644 O O . ARG A 1 83 ? 5.343 7.430 -3.009 1.00 86.50 83 ARG A O 1
ATOM 651 N N . PHE A 1 84 ? 4.746 6.784 -5.080 1.00 83.50 84 PHE A N 1
ATOM 652 C CA . PHE A 1 84 ? 3.746 7.831 -5.283 1.00 83.50 84 PHE A CA 1
ATOM 653 C C . PHE A 1 84 ? 2.616 7.746 -4.247 1.00 83.50 84 PHE A C 1
ATOM 655 O O . PHE A 1 84 ? 2.263 8.761 -3.649 1.00 83.50 84 PHE A O 1
ATOM 662 N N . TYR A 1 85 ? 2.098 6.543 -3.994 1.00 82.44 85 TYR A N 1
ATOM 663 C CA . TYR A 1 85 ? 1.032 6.308 -3.024 1.00 82.44 85 TYR A CA 1
ATOM 664 C C . TYR A 1 85 ? 1.460 6.664 -1.593 1.00 82.44 85 TYR A C 1
ATOM 666 O O . TYR A 1 85 ? 0.753 7.395 -0.901 1.00 82.44 85 TYR A O 1
ATOM 674 N N . LEU A 1 86 ? 2.646 6.210 -1.169 1.00 85.62 86 LEU A N 1
ATOM 675 C CA . LEU A 1 86 ? 3.206 6.529 0.149 1.00 85.62 86 LEU A CA 1
ATOM 676 C C . LEU A 1 86 ? 3.417 8.038 0.342 1.00 85.62 86 LEU A C 1
ATOM 678 O O . LEU A 1 86 ? 3.219 8.548 1.440 1.00 85.62 86 LEU A O 1
ATOM 682 N N . ALA A 1 87 ? 3.807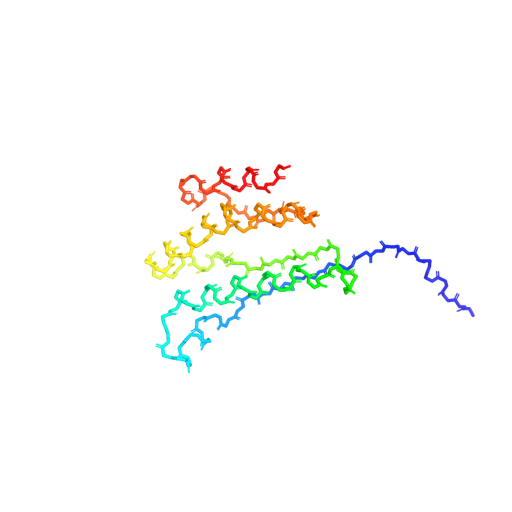 8.756 -0.714 1.00 82.88 87 ALA A N 1
ATOM 683 C CA . ALA A 1 87 ? 4.064 10.190 -0.637 1.00 82.88 87 ALA A CA 1
ATOM 684 C C . ALA A 1 87 ? 2.783 11.044 -0.638 1.00 82.88 87 ALA A C 1
ATOM 686 O O . ALA A 1 87 ? 2.718 12.029 0.093 1.00 82.88 87 ALA A O 1
ATOM 687 N N . ASN A 1 88 ? 1.782 10.689 -1.452 1.00 80.31 88 ASN A N 1
ATOM 688 C CA . ASN A 1 88 ? 0.632 11.563 -1.719 1.00 80.31 88 ASN A CA 1
ATOM 689 C C . ASN A 1 88 ? -0.657 11.108 -1.025 1.00 80.31 88 ASN A C 1
ATOM 691 O O . ASN A 1 88 ? -1.363 11.926 -0.440 1.00 80.31 88 ASN A O 1
ATOM 695 N N . GLU A 1 89 ? -0.960 9.809 -1.049 1.00 80.12 89 GLU A N 1
ATOM 696 C CA . GLU A 1 89 ? -2.254 9.299 -0.576 1.00 80.12 89 GLU A CA 1
ATOM 697 C C . GLU A 1 89 ? -2.238 9.015 0.924 1.00 80.12 89 GLU A C 1
ATOM 699 O O . GLU A 1 89 ? -3.179 9.355 1.644 1.00 80.12 89 GLU A O 1
ATOM 704 N N . VAL A 1 90 ? -1.142 8.442 1.428 1.00 82.81 90 VAL A N 1
ATOM 705 C CA . VAL A 1 90 ? -1.034 8.076 2.846 1.00 82.81 90 VAL A CA 1
ATOM 706 C C . VAL A 1 90 ? -1.174 9.288 3.760 1.00 82.81 90 VAL A C 1
ATOM 708 O O . VAL A 1 90 ? -1.858 9.205 4.775 1.00 82.81 90 VAL A O 1
ATOM 711 N N . GLN A 1 91 ? -0.612 10.436 3.380 1.00 82.69 91 GLN A N 1
ATOM 712 C CA . GLN A 1 91 ? -0.754 11.671 4.154 1.00 82.69 91 GLN A CA 1
ATOM 713 C C . GLN A 1 91 ? -2.224 12.080 4.331 1.00 82.69 91 GLN A C 1
ATOM 715 O O . GLN A 1 91 ? -2.617 12.535 5.404 1.00 82.69 91 GLN A O 1
ATOM 720 N N . SER A 1 92 ? -3.064 11.880 3.310 1.00 83.81 92 SER A N 1
ATOM 721 C CA . SER A 1 92 ? -4.506 12.120 3.432 1.00 83.81 92 SER A CA 1
ATOM 722 C C . SER A 1 92 ? -5.183 11.091 4.336 1.00 83.81 92 SER A C 1
ATOM 724 O O . SER A 1 92 ? -6.097 11.445 5.078 1.00 83.81 92 SER A O 1
ATOM 726 N N . LEU A 1 93 ? -4.761 9.825 4.286 1.00 83.69 93 LEU A N 1
ATOM 727 C CA . LEU A 1 93 ? -5.332 8.768 5.122 1.00 83.69 93 LEU A CA 1
ATOM 728 C C . LEU A 1 93 ? -5.013 8.994 6.605 1.00 83.69 93 LEU A C 1
ATOM 730 O O . LEU A 1 93 ? -5.915 8.908 7.439 1.00 83.69 93 LEU A O 1
ATOM 734 N N . ILE A 1 94 ? -3.770 9.363 6.923 1.00 84.50 94 ILE A N 1
ATOM 735 C CA . ILE A 1 94 ? -3.332 9.681 8.290 1.00 84.50 94 ILE A CA 1
ATOM 736 C C . ILE A 1 94 ? -4.134 10.855 8.856 1.00 84.50 94 ILE A C 1
ATOM 738 O O . ILE A 1 94 ? -4.661 10.763 9.964 1.00 84.50 94 ILE A O 1
ATOM 742 N N . LYS A 1 95 ? -4.327 11.924 8.069 1.00 85.31 95 LYS A N 1
ATOM 743 C CA . LYS A 1 95 ? -5.182 13.063 8.458 1.00 85.31 95 LYS A CA 1
ATOM 744 C C . LYS A 1 95 ? -6.625 12.655 8.773 1.00 85.31 95 LYS A C 1
ATOM 746 O O . LYS A 1 95 ? -7.263 13.292 9.603 1.00 85.31 95 LYS A O 1
ATOM 751 N N . ASN A 1 96 ? -7.116 11.583 8.155 1.00 83.44 96 ASN A N 1
ATOM 752 C CA . ASN A 1 96 ? -8.449 11.025 8.391 1.00 83.44 96 ASN A CA 1
ATOM 753 C C . ASN A 1 96 ? -8.474 9.962 9.509 1.00 83.44 96 ASN A C 1
ATOM 755 O O . ASN A 1 96 ? -9.457 9.233 9.646 1.00 83.44 96 ASN A O 1
ATOM 759 N N . GLY A 1 97 ? -7.410 9.860 10.314 1.00 87.00 97 GLY A N 1
ATOM 760 C CA . GLY A 1 97 ? -7.328 8.959 11.465 1.00 87.00 97 GLY A CA 1
ATOM 761 C C . GLY A 1 97 ? -6.972 7.512 11.120 1.00 87.00 97 GLY A C 1
ATOM 762 O O . GLY A 1 97 ? -7.158 6.621 11.951 1.00 87.00 97 GLY A O 1
ATOM 763 N N . VAL A 1 98 ? -6.475 7.248 9.908 1.00 90.31 98 VAL A N 1
ATOM 764 C CA . VAL A 1 98 ? -5.999 5.919 9.504 1.00 90.31 98 VAL A CA 1
ATOM 765 C C . VAL A 1 98 ? -4.546 5.745 9.930 1.00 90.31 98 VAL A C 1
ATOM 767 O O . VAL A 1 98 ? -3.693 6.559 9.594 1.00 90.31 98 VAL A O 1
ATOM 770 N N . ARG A 1 99 ? -4.238 4.633 10.600 1.00 91.69 99 ARG A N 1
ATOM 771 C CA . ARG A 1 99 ? -2.856 4.205 10.844 1.00 91.69 99 ARG A CA 1
ATOM 772 C C . ARG A 1 99 ? -2.423 3.225 9.759 1.00 91.69 99 ARG A C 1
ATOM 774 O O . ARG A 1 99 ? -3.073 2.194 9.578 1.00 91.69 99 ARG A O 1
ATOM 781 N N . LEU A 1 100 ? -1.327 3.522 9.064 1.00 90.88 100 LEU A N 1
ATOM 782 C CA . LEU A 1 100 ? -0.734 2.609 8.089 1.00 90.88 100 LEU A CA 1
ATOM 783 C C . LEU A 1 100 ? 0.274 1.676 8.770 1.00 90.88 100 LEU A C 1
ATOM 785 O O . LEU A 1 100 ? 1.003 2.064 9.676 1.00 90.88 100 LEU A O 1
ATOM 789 N N . THR A 1 101 ? 0.332 0.428 8.316 1.00 92.00 101 THR A N 1
ATOM 790 C CA . THR A 1 101 ? 1.406 -0.507 8.665 1.00 92.00 101 THR A CA 1
ATOM 791 C C . THR A 1 101 ? 1.737 -1.349 7.444 1.00 92.00 101 THR A C 1
ATOM 793 O O . THR A 1 101 ? 0.835 -1.855 6.771 1.00 92.00 101 THR A O 1
ATOM 796 N N . VAL A 1 102 ? 3.023 -1.510 7.147 1.00 90.69 102 VAL A N 1
ATOM 797 C CA . VAL A 1 102 ? 3.509 -2.291 6.012 1.00 90.69 102 VAL A CA 1
ATOM 798 C C . VAL A 1 102 ? 4.118 -3.596 6.500 1.00 90.69 102 VAL A C 1
ATOM 800 O O . VAL A 1 102 ? 5.150 -3.632 7.174 1.00 90.69 102 VAL A O 1
ATOM 803 N N . ILE A 1 103 ? 3.483 -4.690 6.086 1.00 91.56 103 ILE A N 1
ATOM 804 C CA . ILE A 1 103 ? 3.899 -6.057 6.388 1.00 91.56 103 ILE A CA 1
ATOM 805 C C . ILE A 1 103 ? 4.696 -6.596 5.200 1.00 91.56 103 ILE A C 1
ATOM 807 O O . ILE A 1 103 ? 4.191 -6.646 4.078 1.00 91.56 103 ILE A O 1
ATOM 811 N N . GLY A 1 104 ? 5.933 -7.033 5.441 1.00 90.19 104 GLY A N 1
ATOM 812 C CA . GLY A 1 104 ? 6.753 -7.689 4.426 1.00 90.19 104 GLY A CA 1
ATOM 813 C C . GLY A 1 104 ? 8.244 -7.383 4.529 1.00 90.19 104 GLY A C 1
ATOM 814 O O . GLY A 1 104 ? 8.719 -6.719 5.448 1.00 90.19 104 GLY A O 1
ATOM 815 N N . ARG A 1 105 ? 8.992 -7.895 3.549 1.00 88.69 105 ARG A N 1
ATOM 816 C CA . ARG A 1 105 ? 10.445 -7.731 3.437 1.00 88.69 105 ARG A CA 1
ATOM 817 C C . ARG A 1 105 ? 10.808 -6.350 2.897 1.00 88.69 105 ARG A C 1
ATOM 819 O O . ARG A 1 105 ? 10.448 -6.021 1.769 1.00 88.69 105 ARG A O 1
ATOM 826 N N . ARG A 1 106 ? 11.558 -5.573 3.683 1.00 88.81 106 ARG A N 1
ATOM 827 C CA . ARG A 1 106 ? 12.034 -4.229 3.301 1.00 88.81 106 ARG A CA 1
ATOM 828 C C . ARG A 1 106 ? 13.386 -4.245 2.584 1.00 88.81 106 ARG A C 1
ATOM 830 O O . ARG A 1 106 ? 13.691 -3.312 1.857 1.00 88.81 106 ARG A O 1
ATOM 837 N N . ASP A 1 107 ? 14.153 -5.324 2.724 1.00 87.62 107 ASP A N 1
ATOM 838 C CA . ASP A 1 107 ? 15.519 -5.478 2.199 1.00 87.62 107 ASP A CA 1
ATOM 839 C C . ASP A 1 107 ? 15.608 -5.577 0.667 1.00 87.62 107 ASP A C 1
ATOM 841 O O . ASP A 1 107 ? 16.684 -5.453 0.094 1.00 87.62 107 ASP A O 1
ATOM 845 N N . ARG A 1 108 ? 14.477 -5.812 -0.005 1.00 85.69 108 ARG A N 1
ATOM 846 C CA . ARG A 1 108 ? 14.392 -5.925 -1.471 1.00 85.69 108 ARG A CA 1
ATOM 847 C C . ARG A 1 108 ? 13.770 -4.700 -2.131 1.00 85.69 108 ARG A C 1
ATOM 849 O O . ARG A 1 108 ? 13.591 -4.689 -3.346 1.00 85.69 108 ARG A O 1
ATOM 856 N N . LEU A 1 109 ? 13.364 -3.711 -1.340 1.00 87.69 109 LEU A N 1
ATOM 857 C CA . LEU A 1 109 ? 12.732 -2.513 -1.864 1.00 87.69 109 LEU A CA 1
ATOM 858 C C . LEU A 1 109 ? 13.801 -1.579 -2.445 1.00 87.69 109 LEU A C 1
ATOM 860 O O . LEU A 1 109 ? 14.852 -1.418 -1.830 1.00 87.69 109 LEU A O 1
ATOM 864 N N . PRO A 1 110 ? 13.536 -0.937 -3.595 1.00 87.19 110 PRO A N 1
ATOM 865 C CA . PRO A 1 110 ? 14.399 0.114 -4.112 1.00 87.19 110 PRO A CA 1
ATOM 866 C C . PRO A 1 110 ? 14.621 1.249 -3.107 1.00 87.19 110 PRO A C 1
ATOM 868 O O . PRO A 1 110 ? 13.747 1.562 -2.289 1.00 87.19 110 PRO A O 1
ATOM 871 N N . ASP A 1 111 ? 15.757 1.924 -3.252 1.00 86.50 111 ASP A N 1
ATOM 872 C CA . ASP A 1 111 ? 16.196 2.980 -2.343 1.00 86.50 111 ASP A CA 1
ATOM 873 C C . ASP A 1 111 ? 15.133 4.058 -2.107 1.00 86.50 111 ASP A C 1
ATOM 875 O O . ASP A 1 111 ? 14.429 4.523 -3.011 1.00 86.50 111 ASP A O 1
ATOM 879 N N . GLY A 1 112 ? 14.998 4.460 -0.846 1.00 86.44 112 GLY A N 1
ATOM 880 C CA . GLY A 1 112 ? 14.047 5.473 -0.394 1.00 86.44 112 GLY A CA 1
ATOM 881 C C . GLY A 1 112 ? 12.604 4.992 -0.209 1.00 86.44 112 GLY A C 1
ATOM 882 O O . GLY A 1 112 ? 11.851 5.685 0.470 1.00 86.44 112 GLY A O 1
ATOM 883 N N . ILE A 1 113 ? 12.198 3.818 -0.721 1.00 89.94 113 ILE A N 1
ATOM 884 C CA . ILE A 1 113 ? 10.856 3.275 -0.419 1.00 89.94 113 ILE A CA 1
ATOM 885 C C . ILE A 1 113 ? 10.779 2.840 1.044 1.00 89.94 113 ILE A C 1
ATOM 887 O O . ILE A 1 113 ? 9.815 3.176 1.720 1.00 89.94 113 ILE A O 1
ATOM 891 N N . ALA A 1 114 ? 11.802 2.153 1.560 1.00 90.50 114 ALA A N 1
ATOM 892 C CA . ALA A 1 114 ? 11.841 1.753 2.967 1.00 90.50 114 ALA A CA 1
ATOM 893 C C . ALA A 1 114 ? 11.743 2.967 3.912 1.00 90.50 114 ALA A C 1
ATOM 895 O O . ALA A 1 114 ? 10.970 2.941 4.862 1.00 90.50 114 ALA A O 1
ATOM 896 N N . THR A 1 115 ? 12.448 4.059 3.603 1.00 90.62 115 THR A N 1
ATOM 897 C CA . THR A 1 115 ? 12.359 5.321 4.354 1.00 90.62 115 THR A CA 1
ATOM 898 C C . THR A 1 115 ? 10.972 5.956 4.255 1.00 90.62 115 THR A C 1
ATOM 900 O O . THR A 1 115 ? 10.454 6.444 5.255 1.00 90.62 115 THR A O 1
ATOM 903 N N . ALA A 1 116 ? 10.357 5.950 3.067 1.00 89.12 116 ALA A N 1
ATOM 904 C CA . ALA A 1 116 ? 8.999 6.458 2.881 1.00 89.12 116 ALA A CA 1
ATOM 905 C C . ALA A 1 116 ? 7.965 5.639 3.668 1.00 89.12 116 ALA A C 1
ATOM 907 O O . ALA A 1 116 ? 7.042 6.219 4.224 1.00 89.12 116 ALA A O 1
ATOM 908 N N . ILE A 1 117 ? 8.146 4.316 3.751 1.00 91.12 117 ILE A N 1
ATOM 909 C CA . ILE A 1 117 ? 7.330 3.438 4.595 1.00 91.12 117 ILE A CA 1
ATOM 910 C C . ILE A 1 117 ? 7.483 3.828 6.063 1.00 91.12 117 ILE A C 1
ATOM 912 O O . ILE A 1 117 ? 6.476 4.047 6.716 1.00 91.12 117 ILE A O 1
ATOM 916 N N . THR A 1 118 ? 8.712 3.958 6.572 1.00 90.88 118 THR A N 1
ATOM 917 C CA . THR A 1 118 ? 8.936 4.319 7.982 1.00 90.88 118 THR A CA 1
ATOM 918 C C . THR A 1 118 ? 8.238 5.630 8.344 1.00 90.88 118 THR A C 1
ATOM 920 O O . THR A 1 118 ? 7.478 5.662 9.300 1.00 90.88 118 THR A O 1
ATOM 923 N N . ARG A 1 119 ? 8.388 6.676 7.522 1.00 88.69 119 ARG A N 1
ATOM 924 C CA . ARG A 1 119 ? 7.708 7.971 7.731 1.00 88.69 119 ARG A CA 1
ATOM 925 C C . ARG A 1 119 ? 6.183 7.896 7.677 1.00 88.69 119 ARG A C 1
ATOM 927 O O . ARG A 1 119 ? 5.509 8.792 8.159 1.00 88.69 119 ARG A O 1
ATOM 934 N N . ALA A 1 120 ? 5.649 6.899 6.982 1.00 87.62 120 ALA A N 1
ATOM 935 C CA . ALA A 1 120 ? 4.219 6.689 6.822 1.00 87.62 120 ALA A CA 1
ATOM 936 C C . ALA A 1 120 ? 3.607 5.851 7.960 1.00 87.62 120 ALA A C 1
ATOM 938 O O . ALA A 1 120 ? 2.385 5.804 8.081 1.00 87.62 120 ALA A O 1
ATOM 939 N N . GLU A 1 121 ? 4.434 5.151 8.738 1.00 90.19 121 GLU A N 1
ATOM 940 C CA . GLU A 1 121 ? 4.020 4.352 9.899 1.00 90.19 121 GLU A CA 1
ATOM 941 C C . GLU A 1 121 ? 4.101 5.126 11.225 1.00 90.19 121 GLU A C 1
ATOM 943 O O . GLU A 1 121 ? 3.521 4.673 12.214 1.00 90.19 121 GLU A O 1
ATOM 948 N N . GLU A 1 122 ? 4.817 6.254 11.234 1.00 83.06 122 GLU A N 1
ATOM 949 C CA . GLU A 1 122 ? 4.900 7.232 12.332 1.00 83.06 122 GLU A CA 1
ATOM 950 C C . GLU A 1 122 ? 3.619 8.075 12.444 1.00 83.06 122 GLU A C 1
ATOM 952 O O . GLU A 1 122 ? 3.138 8.237 13.590 1.00 83.06 122 GLU A O 1
#

Sequence (122 aa):
MQSNLTSRNEKLHVGIIMDGNGRWATRRGLSRVRGHEAGVEAIRRIVEAAPKQGIGTLTLYAFSTDNWRRPKAEVAALMTLLRFYLANEVQSLIKNGVRLTVIGRRDRLPDGIATAITRAEE

Solvent-accessible surface area (backbone atoms only — not comparable to full-atom values): 7469 Å² total; per-residue (Å²): 136,82,82,79,77,70,86,66,92,71,53,39,75,47,78,43,78,75,73,57,30,52,62,58,11,54,80,66,80,42,55,52,67,61,12,50,52,54,44,51,57,50,48,53,54,50,63,71,47,30,60,84,73,47,37,70,41,79,47,72,55,83,80,57,83,70,51,73,77,47,59,67,70,60,46,50,52,51,53,52,49,50,47,49,41,51,67,61,52,44,58,57,40,43,76,71,73,47,85,54,80,87,85,78,80,59,89,81,51,60,89,64,45,55,58,44,49,54,70,54,54,108

Foldseek 3Di:
DDPPPDDDLDQDADEDELDCLQVVQVVVVHDSLNSVVVSVVVVVVCLVCRVVVSHPHYHYDLDDPCNVVDPPVVVVSSLVVLLVCLVPVLVVCVVVVDADDDDDDPPPRPPPSSVSRVVSND

Radius of gyration: 17.05 Å; Cα contacts (8 Å, |Δi|>4): 91; chains: 1; bounding box: 45×35×52 Å

Nearest PDB structures (foldseek):
  4q9m-assembly1_B  TM=9.368E-01  e=2.029E-07  Streptococcus pneumoniae R6
  7cpn-assembly1_A  TM=9.464E-01  e=1.273E-06  Thermobifida fusca YX
  2vg4-assembly2_D  TM=9.537E-01  e=4.767E-06  Mycobacterium tuberculosis
  8kgb-assembly1_A  TM=8.792E-01  e=1.194E-05  Solanum lycopersicum
  8kga-assembly1_B  TM=8.710E-01  e=1.502E-05  Solanum lycopersicum

Secondary structure (DSSP, 8-state):
-----------EEEEEE---HHHHHHTTT--HHHHHHHHHHHHHHHHHHGGGGTEEEEEEE---GGGGGS-HHHHHHHHHHHHHHHHHHHHHHHHTTPPP---S-STTSPTTHHHHHHHHH-

pLDDT: mean 85.25, std 11.31, range [39.81, 97.06]

Mean predicted aligned error: 6.46 Å